Protein AF-A0A917EL60-F1 (afdb_monomer)

InterPro domains:
  IPR002477 Peptidoglycan binding-like [PF01471] (57-104)
  IPR036365 PGBD-like superfamily [SSF47090] (53-112)
  IPR036366 PGBD superfamily [G3DSA:1.10.101.10] (57-116)

Sequence (134 aa):
MPFFAALNLIRQFAPATKLALQVLLLASAFLLSPAQTVQAQDNGTAQTEQALKLDREFRAELQLRLQLLGFDPKGTDGFFGPNSRKAISAWQVSIDAEPTGYFSVGLMDKLILQSQPAFDAWSLENPEGDILKY

Structure (mmCIF, N/CA/C/O backbone):
data_AF-A0A917EL60-F1
#
_entry.id   AF-A0A917EL60-F1
#
loop_
_atom_site.group_PDB
_atom_site.id
_atom_site.type_symbol
_atom_site.label_atom_id
_atom_site.label_alt_id
_atom_site.label_comp_id
_atom_site.label_asym_id
_atom_site.label_entity_id
_atom_site.label_seq_id
_atom_site.pdbx_PDB_ins_code
_atom_site.Cartn_x
_atom_site.Cartn_y
_atom_site.Cartn_z
_atom_site.occupancy
_atom_site.B_iso_or_equiv
_atom_site.auth_seq_id
_atom_site.auth_comp_id
_atom_site.auth_asym_id
_atom_site.auth_atom_id
_atom_site.pdbx_PDB_model_num
ATOM 1 N N . MET A 1 1 ? 34.402 -21.614 79.078 1.00 31.86 1 MET A N 1
ATOM 2 C CA . MET A 1 1 ? 34.813 -20.200 78.939 1.00 31.86 1 MET A CA 1
ATOM 3 C C . MET A 1 1 ? 33.631 -19.407 78.372 1.00 31.86 1 MET A C 1
ATOM 5 O O . MET A 1 1 ? 32.912 -19.983 77.567 1.00 31.86 1 MET A O 1
ATOM 9 N N . PRO A 1 2 ? 33.370 -18.193 78.888 1.00 44.88 2 PRO A N 1
ATOM 10 C CA . PRO A 1 2 ? 32.059 -17.539 79.091 1.00 44.88 2 PRO A CA 1
ATOM 11 C C . PRO A 1 2 ? 31.630 -16.662 77.887 1.00 44.88 2 PRO A C 1
ATOM 13 O O . PRO A 1 2 ? 32.464 -16.387 77.038 1.00 44.88 2 PRO A O 1
ATOM 16 N N . PHE A 1 3 ? 30.364 -16.250 77.712 1.00 39.62 3 PHE A N 1
ATOM 17 C CA . PHE A 1 3 ? 29.843 -14.978 78.252 1.00 39.62 3 PHE A CA 1
ATOM 18 C C . PHE A 1 3 ? 28.295 -14.863 78.142 1.00 39.62 3 PHE A C 1
ATOM 20 O O . PHE A 1 3 ? 27.735 -15.005 77.061 1.00 39.62 3 PHE A O 1
ATOM 27 N N . PHE A 1 4 ? 27.649 -14.644 79.298 1.00 44.50 4 PHE A N 1
ATOM 28 C CA . PHE A 1 4 ? 26.518 -13.750 79.651 1.00 44.50 4 PHE A CA 1
ATOM 29 C C . PHE A 1 4 ? 25.611 -13.205 78.512 1.00 44.50 4 PHE A C 1
ATOM 31 O O . PHE A 1 4 ? 26.100 -12.591 77.574 1.00 44.50 4 PHE A O 1
ATOM 38 N N . ALA A 1 5 ? 24.285 -13.443 78.505 1.00 37.41 5 ALA A N 1
ATOM 39 C CA . ALA A 1 5 ? 23.243 -12.720 79.281 1.00 37.41 5 ALA A CA 1
ATOM 40 C C . ALA A 1 5 ? 23.316 -11.188 79.069 1.00 37.41 5 ALA A C 1
ATOM 42 O O . ALA A 1 5 ? 24.391 -10.623 79.171 1.00 37.41 5 ALA A O 1
ATOM 43 N N . ALA A 1 6 ? 22.279 -10.392 78.820 1.00 31.22 6 ALA A N 1
ATOM 44 C CA . ALA A 1 6 ? 20.818 -10.465 78.866 1.00 31.22 6 ALA A CA 1
ATOM 45 C C . ALA A 1 6 ? 20.312 -9.263 78.007 1.00 31.22 6 ALA A C 1
ATOM 47 O O . ALA A 1 6 ? 21.117 -8.419 77.625 1.00 31.22 6 ALA A O 1
ATOM 48 N N . LEU A 1 7 ? 19.048 -9.109 77.600 1.00 44.78 7 LEU A N 1
ATOM 49 C CA . LEU A 1 7 ? 17.944 -8.592 78.425 1.00 44.78 7 LEU A CA 1
ATOM 50 C C . LEU A 1 7 ? 16.662 -8.644 77.549 1.00 44.78 7 LEU A C 1
ATOM 52 O O . LEU A 1 7 ? 16.639 -8.069 76.467 1.00 44.78 7 LEU A O 1
ATOM 56 N N . ASN A 1 8 ? 15.710 -9.533 77.854 1.00 37.41 8 ASN A N 1
ATOM 57 C CA . ASN A 1 8 ? 14.430 -9.261 78.543 1.00 37.41 8 ASN A CA 1
ATOM 58 C C . ASN A 1 8 ? 13.412 -8.495 77.654 1.00 37.41 8 ASN A C 1
ATOM 60 O O . ASN A 1 8 ? 13.567 -7.306 77.420 1.00 37.41 8 ASN A O 1
ATOM 64 N N . LEU A 1 9 ? 12.468 -9.153 76.966 1.00 43.25 9 LEU A N 1
ATOM 65 C CA . LEU A 1 9 ? 11.215 -9.758 77.470 1.00 43.25 9 LEU A CA 1
ATOM 66 C C . LEU A 1 9 ? 10.262 -8.712 78.070 1.00 43.25 9 LEU A C 1
ATOM 68 O O . LEU A 1 9 ? 10.602 -8.122 79.084 1.00 43.25 9 LEU A O 1
ATOM 72 N N . ILE A 1 10 ? 9.094 -8.528 77.431 1.00 45.81 10 ILE A N 1
ATOM 73 C CA . ILE A 1 10 ? 7.757 -8.113 77.934 1.00 45.81 10 ILE A CA 1
ATOM 74 C C . ILE A 1 10 ? 6.901 -7.901 76.655 1.00 45.81 10 ILE A C 1
ATOM 76 O O . ILE A 1 10 ? 7.234 -7.059 75.834 1.00 45.81 10 ILE A O 1
ATOM 80 N N . ARG A 1 11 ? 5.997 -8.816 76.269 1.00 43.53 11 ARG A N 1
ATOM 81 C CA . ARG A 1 11 ? 4.638 -9.070 76.802 1.00 43.53 11 ARG A CA 1
ATOM 82 C C . ARG A 1 11 ? 3.601 -8.112 76.180 1.00 43.53 11 ARG A C 1
ATOM 84 O O . ARG A 1 11 ? 3.836 -6.916 76.134 1.00 43.53 11 ARG A O 1
ATOM 91 N N . GLN A 1 12 ? 2.444 -8.684 75.812 1.00 44.34 12 GLN A N 1
ATOM 92 C CA . GLN A 1 12 ? 1.186 -8.027 75.393 1.00 44.34 12 GLN A CA 1
ATOM 93 C C . GLN A 1 12 ? 1.210 -7.414 73.975 1.00 44.34 12 GLN A C 1
ATOM 95 O O . GLN A 1 12 ? 2.053 -6.595 73.670 1.00 44.34 12 GLN A O 1
ATOM 100 N N . PHE A 1 13 ? 0.336 -7.736 73.020 1.00 41.72 13 PHE A N 1
ATOM 101 C CA . PHE A 1 13 ? -1.076 -8.101 73.078 1.00 41.72 13 PHE A CA 1
ATOM 102 C C . PHE A 1 13 ? -1.439 -8.954 71.848 1.00 41.72 13 PHE A C 1
ATOM 104 O O . PHE A 1 13 ? -1.200 -8.540 70.719 1.00 41.72 13 PHE A O 1
ATOM 111 N N . ALA A 1 14 ? -2.110 -10.084 72.045 1.00 54.38 14 ALA A N 1
ATOM 112 C CA . ALA A 1 14 ? -3.189 -10.460 71.136 1.00 54.38 14 ALA A CA 1
ATOM 113 C C . ALA A 1 14 ? -4.472 -10.350 71.966 1.00 54.38 14 ALA A C 1
ATOM 115 O O . ALA A 1 14 ? -4.510 -10.884 73.078 1.00 54.38 14 ALA A O 1
ATOM 116 N N . PRO A 1 15 ? -5.479 -9.594 71.502 1.00 44.03 15 PRO A N 1
ATOM 117 C CA . PRO A 1 15 ? -6.643 -10.318 71.003 1.00 44.03 15 PRO A CA 1
ATOM 118 C C . PRO A 1 15 ? -7.313 -9.687 69.769 1.00 44.03 15 PRO A C 1
ATOM 120 O O . PRO A 1 15 ? -7.278 -8.484 69.528 1.00 44.03 15 PRO A O 1
ATOM 123 N N . ALA A 1 16 ? -7.941 -10.572 68.996 1.00 49.44 16 ALA A N 1
ATOM 124 C CA . ALA A 1 16 ? -8.787 -10.341 67.834 1.00 49.44 16 ALA A CA 1
ATOM 125 C C . ALA A 1 16 ? -9.767 -9.163 67.974 1.00 49.44 16 ALA A C 1
ATOM 127 O O . ALA A 1 16 ? -10.460 -9.099 68.983 1.00 49.44 16 ALA A O 1
ATOM 128 N N . THR A 1 17 ? -9.858 -8.304 66.941 1.00 52.56 17 THR A N 1
ATOM 129 C CA . THR A 1 17 ? -11.056 -7.560 66.435 1.00 52.56 17 THR A CA 1
ATOM 130 C C . THR A 1 17 ? -10.696 -6.274 65.661 1.00 52.56 17 THR A C 1
ATOM 132 O O . THR A 1 17 ? -11.203 -5.190 65.912 1.00 52.56 17 THR A O 1
ATOM 135 N N . LYS A 1 18 ? -9.858 -6.383 64.631 1.00 42.84 18 LYS A N 1
ATOM 136 C CA . LYS A 1 18 ? -10.068 -5.644 63.371 1.00 42.84 18 LYS A CA 1
ATOM 137 C C . LYS A 1 18 ? -9.861 -6.668 62.263 1.00 42.84 18 LYS A C 1
ATOM 139 O O . LYS A 1 18 ? -8.760 -6.854 61.773 1.00 42.84 18 LYS A O 1
ATOM 144 N N . LEU A 1 19 ? -10.806 -7.610 62.179 1.00 40.47 19 LEU A N 1
ATOM 145 C CA . LEU A 1 19 ? -11.728 -7.670 61.043 1.00 40.47 19 LEU A CA 1
ATOM 146 C C . LEU A 1 19 ? -10.926 -7.710 59.747 1.00 40.47 19 LEU A C 1
ATOM 148 O O . LEU A 1 19 ? -10.401 -6.677 59.353 1.00 40.47 19 LEU A O 1
ATOM 152 N N . ALA A 1 20 ? -10.776 -8.903 59.161 1.00 49.00 20 ALA A N 1
ATOM 153 C CA . ALA A 1 20 ? -11.298 -9.323 57.846 1.00 49.00 20 ALA A CA 1
ATOM 154 C C . ALA A 1 20 ? -11.509 -8.276 56.719 1.00 49.00 20 ALA A C 1
ATOM 156 O O . ALA A 1 20 ? -12.145 -8.567 55.714 1.00 49.00 20 ALA A O 1
ATOM 157 N N . LEU A 1 21 ? -10.966 -7.074 56.851 1.00 40.59 21 LEU A N 1
ATOM 158 C CA . LEU A 1 21 ? -11.187 -5.897 56.024 1.00 40.59 21 LEU A CA 1
ATOM 159 C C . LEU A 1 21 ? -9.875 -5.400 55.408 1.00 40.59 21 LEU A C 1
ATOM 161 O O . LEU A 1 21 ? -9.903 -4.554 54.526 1.00 40.59 21 LEU A O 1
ATOM 165 N N . GLN A 1 22 ? -8.723 -5.948 55.811 1.00 44.34 22 GLN A N 1
ATOM 166 C CA . GLN A 1 22 ? -7.485 -5.785 55.042 1.00 44.34 22 GLN A CA 1
ATOM 167 C C . GLN A 1 22 ? -7.399 -6.745 53.854 1.00 44.34 22 GLN A C 1
ATOM 169 O O . GLN A 1 22 ? -6.711 -6.440 52.887 1.00 44.34 22 GLN A O 1
ATOM 174 N N . VAL A 1 23 ? -8.146 -7.854 53.870 1.00 47.88 23 VAL A N 1
ATOM 175 C CA . VAL A 1 23 ? -8.226 -8.747 52.701 1.00 47.88 23 VAL A CA 1
ATOM 176 C C . VAL A 1 23 ? -9.134 -8.153 51.610 1.00 47.88 23 VAL A C 1
ATOM 178 O O . VAL A 1 23 ? -8.944 -8.453 50.438 1.00 47.88 23 VAL A O 1
ATOM 181 N N . LEU A 1 24 ? -10.053 -7.235 51.951 1.00 48.41 24 LEU A N 1
ATOM 182 C CA . LEU A 1 24 ? -10.972 -6.621 50.981 1.00 48.41 24 LEU A CA 1
ATOM 183 C C . LEU A 1 24 ? -10.491 -5.273 50.400 1.00 48.41 24 LEU A C 1
ATOM 185 O O . LEU A 1 24 ? -11.059 -4.818 49.413 1.00 48.41 24 LEU A O 1
ATOM 189 N N . LEU A 1 25 ? -9.443 -4.638 50.948 1.00 49.69 25 LEU A N 1
ATOM 190 C CA . LEU A 1 25 ? -8.954 -3.339 50.443 1.00 49.69 25 LEU A CA 1
ATOM 191 C C . LEU A 1 25 ? -7.698 -3.416 49.557 1.00 49.69 25 LEU A C 1
ATOM 193 O O . LEU A 1 25 ? -7.270 -2.396 49.026 1.00 49.69 25 LEU A O 1
ATOM 197 N N . LEU A 1 26 ? -7.107 -4.601 49.375 1.00 48.25 26 LEU A N 1
ATOM 198 C CA . LEU A 1 26 ? -5.980 -4.785 48.448 1.00 48.25 26 LEU A CA 1
ATOM 199 C C . LEU A 1 26 ? -6.424 -5.184 47.031 1.00 48.25 26 LEU A C 1
ATOM 201 O O . LEU A 1 26 ? -5.642 -5.046 46.096 1.00 48.25 26 LEU A O 1
ATOM 205 N N . ALA A 1 27 ? -7.676 -5.613 46.838 1.00 52.31 27 ALA A N 1
ATOM 206 C CA . ALA A 1 27 ? -8.192 -5.976 45.513 1.00 52.31 27 ALA A CA 1
ATOM 207 C C . ALA A 1 27 ? -8.720 -4.774 44.703 1.00 52.31 27 ALA A C 1
ATOM 209 O O . ALA A 1 27 ? -8.795 -4.839 43.480 1.00 52.31 27 ALA A O 1
ATOM 210 N N . SER A 1 28 ? -9.053 -3.655 45.349 1.00 52.47 28 SER A N 1
ATOM 211 C CA . SER A 1 28 ? -9.591 -2.461 44.677 1.00 52.47 28 SER A CA 1
ATOM 212 C C . SER A 1 28 ? -8.520 -1.480 44.188 1.00 52.47 28 SER A C 1
ATOM 214 O O . SER A 1 28 ? -8.839 -0.570 43.428 1.00 52.47 28 SER A O 1
ATOM 216 N N . ALA A 1 29 ? -7.244 -1.687 44.529 1.00 50.81 29 ALA A N 1
ATOM 217 C CA . ALA A 1 29 ? -6.137 -0.903 43.970 1.00 50.81 29 ALA A CA 1
ATOM 218 C C . ALA A 1 29 ? -5.632 -1.431 42.610 1.00 50.81 29 ALA A C 1
ATOM 220 O O . ALA A 1 29 ? -4.763 -0.812 42.003 1.00 50.81 29 ALA A O 1
ATOM 221 N N . PHE A 1 30 ? -6.190 -2.538 42.100 1.00 54.66 30 PHE A N 1
ATOM 222 C CA . PHE A 1 30 ? -5.893 -3.052 40.754 1.00 54.66 30 PHE A CA 1
ATOM 223 C C . PHE A 1 30 ? -6.894 -2.575 39.683 1.00 54.66 30 PHE A C 1
ATOM 225 O O . PHE A 1 30 ? -6.794 -2.961 38.524 1.00 54.66 30 PHE A O 1
ATOM 232 N N . LEU A 1 31 ? -7.865 -1.724 40.039 1.00 56.59 31 LEU A N 1
ATOM 233 C CA . LEU A 1 31 ? -8.944 -1.298 39.136 1.00 56.59 31 LEU A CA 1
ATOM 234 C C . LEU A 1 31 ? -8.838 0.153 38.655 1.00 56.59 31 LEU A C 1
ATOM 236 O O . LEU A 1 31 ? -9.846 0.742 38.277 1.00 56.59 31 LEU A O 1
ATOM 240 N N . LEU A 1 32 ? -7.639 0.741 38.625 1.00 54.69 32 LEU A N 1
ATOM 241 C CA . LEU A 1 32 ? -7.457 2.042 37.974 1.00 54.69 32 LEU A CA 1
ATOM 242 C C . LEU A 1 32 ? -6.090 2.192 37.297 1.00 54.69 32 LEU A C 1
ATOM 244 O O . LEU A 1 32 ? -5.361 3.154 37.508 1.00 54.69 32 LEU A O 1
ATOM 248 N N . SER A 1 33 ? -5.759 1.236 36.432 1.00 52.72 33 SER A N 1
ATOM 249 C CA . SER A 1 33 ? -4.898 1.517 35.282 1.00 52.72 33 SER A CA 1
ATOM 250 C C . SER A 1 33 ? -5.749 1.497 34.012 1.00 52.72 33 SER A C 1
ATOM 252 O O . SER A 1 33 ? -5.940 0.427 33.444 1.00 52.72 33 SER A O 1
ATOM 254 N N . PRO A 1 34 ? -6.223 2.648 33.495 1.00 55.38 34 PRO A N 1
ATOM 255 C CA . PRO A 1 34 ? -6.642 2.731 32.098 1.00 55.38 34 PRO A CA 1
ATOM 256 C C . PRO A 1 34 ? -5.444 2.717 31.126 1.00 55.38 34 PRO A C 1
ATOM 258 O O . PRO A 1 34 ? -5.633 2.853 29.926 1.00 55.38 34 PRO A O 1
ATOM 261 N N . ALA A 1 35 ? -4.209 2.517 31.604 1.00 46.84 35 ALA A N 1
ATOM 262 C CA . ALA A 1 35 ? -3.026 2.361 30.752 1.00 46.84 35 ALA A CA 1
ATOM 263 C C . ALA A 1 35 ? -2.882 0.948 30.145 1.00 46.84 35 ALA A C 1
ATOM 265 O O . ALA A 1 35 ? -1.859 0.633 29.546 1.00 46.84 35 ALA A O 1
ATOM 266 N N . GLN A 1 36 ? -3.905 0.101 30.292 1.00 47.22 36 GLN A N 1
ATOM 267 C CA . GLN A 1 36 ? -4.111 -1.091 29.470 1.00 47.22 36 GLN A CA 1
ATOM 268 C C . GLN A 1 36 ? -5.317 -0.879 28.547 1.00 47.22 36 GLN A C 1
ATOM 270 O O . GLN A 1 36 ? -6.223 -1.706 28.481 1.00 47.22 36 GLN A O 1
ATOM 275 N N . THR A 1 37 ? -5.358 0.222 27.799 1.00 43.41 37 THR A N 1
ATOM 276 C CA . THR A 1 37 ? -5.986 0.108 26.483 1.00 43.41 37 THR A CA 1
ATOM 277 C C . THR A 1 37 ? -5.059 -0.794 25.689 1.00 43.41 37 THR A C 1
ATOM 279 O O . THR A 1 37 ? -3.933 -0.395 25.402 1.00 43.41 37 THR A O 1
ATOM 282 N N . VAL A 1 38 ? -5.501 -2.042 25.516 1.00 46.59 38 VAL A N 1
ATOM 283 C CA . VAL A 1 38 ? -5.188 -3.013 24.457 1.00 46.59 38 VAL A CA 1
ATOM 284 C C . VAL A 1 38 ? -4.111 -2.501 23.508 1.00 46.59 38 VAL A C 1
ATOM 286 O O . VAL A 1 38 ? -4.284 -1.401 22.997 1.00 46.59 38 VAL A O 1
ATOM 289 N N . GLN A 1 39 ? -3.053 -3.277 23.227 1.00 43.41 39 GLN A N 1
ATOM 290 C CA . GLN A 1 39 ? -2.216 -3.025 22.049 1.00 43.41 39 GLN A CA 1
ATOM 291 C C . GLN A 1 39 ? -3.163 -2.767 20.879 1.00 43.41 39 GLN A C 1
ATOM 293 O O . GLN A 1 39 ? -3.791 -3.706 20.394 1.00 43.41 39 GLN A O 1
ATOM 298 N N . ALA A 1 40 ? -3.392 -1.494 20.550 1.00 52.12 40 ALA A N 1
ATOM 299 C CA . ALA A 1 40 ? -4.389 -1.136 19.572 1.00 52.12 40 ALA A CA 1
ATOM 300 C C . ALA A 1 40 ? -3.855 -1.785 18.316 1.00 52.12 40 ALA A C 1
ATOM 302 O O . ALA A 1 40 ? -2.721 -1.502 17.924 1.00 52.12 40 ALA A O 1
ATOM 303 N N . GLN A 1 41 ? -4.601 -2.751 17.785 1.00 58.44 41 GLN A N 1
ATOM 304 C CA . GLN A 1 41 ? -4.252 -3.329 16.508 1.00 58.44 41 GLN A CA 1
ATOM 305 C C . GLN A 1 41 ? -4.018 -2.131 15.583 1.00 58.44 41 GLN A C 1
ATOM 307 O O . GLN A 1 41 ? -4.792 -1.167 15.611 1.00 58.44 41 GLN A O 1
ATOM 312 N N . ASP A 1 42 ? -2.837 -2.081 14.973 1.00 79.12 42 ASP A N 1
ATOM 313 C CA . ASP A 1 42 ? -2.340 -0.889 14.297 1.00 79.12 42 ASP A CA 1
ATOM 314 C C . ASP A 1 42 ? -3.124 -0.708 12.993 1.00 79.12 42 ASP A C 1
ATOM 316 O O . ASP A 1 42 ? -2.690 -1.108 11.920 1.00 79.12 42 ASP A O 1
ATOM 320 N N . ASN A 1 43 ? -4.359 -0.224 13.120 1.00 81.94 43 ASN A N 1
ATOM 321 C CA . ASN A 1 43 ? -5.396 -0.410 12.109 1.00 81.94 43 ASN A CA 1
ATOM 322 C C . ASN A 1 43 ? -5.406 0.708 11.071 1.00 81.94 43 ASN A C 1
ATOM 324 O O . ASN A 1 43 ? -6.066 0.576 10.049 1.00 81.94 43 ASN A O 1
ATOM 328 N N . GLY A 1 44 ? -4.670 1.798 11.298 1.00 92.56 44 GLY A N 1
ATOM 329 C CA . GLY A 1 44 ? -4.713 2.980 10.445 1.00 92.56 44 GLY A CA 1
ATOM 330 C C . GLY A 1 44 ? -6.077 3.684 10.475 1.00 92.56 44 GLY A C 1
ATOM 331 O O . GLY A 1 44 ? -7.146 3.089 10.426 1.00 92.56 44 GLY A O 1
ATOM 332 N N . THR A 1 45 ? -6.065 5.003 10.568 1.00 96.06 45 THR A N 1
ATOM 333 C CA . THR A 1 45 ? -7.251 5.858 10.465 1.00 96.06 45 THR A CA 1
ATOM 334 C C . THR A 1 45 ? -6.882 7.127 9.707 1.00 96.06 45 THR A C 1
ATOM 336 O O . THR A 1 45 ? -5.702 7.431 9.515 1.00 96.06 45 THR A O 1
ATOM 339 N N . ALA A 1 46 ? -7.879 7.922 9.316 1.00 94.69 46 ALA A N 1
ATOM 340 C CA . ALA A 1 46 ? -7.623 9.223 8.704 1.00 94.69 46 ALA A CA 1
ATOM 341 C C . ALA A 1 46 ? -6.731 10.114 9.592 1.00 94.69 46 ALA A C 1
ATOM 343 O O . ALA A 1 46 ? -5.860 10.817 9.089 1.00 94.69 46 ALA A O 1
ATOM 344 N N . GLN A 1 47 ? -6.911 10.055 10.913 1.00 94.50 47 GLN A N 1
ATOM 345 C CA . GLN A 1 47 ? -6.147 10.832 11.883 1.00 94.50 47 GLN A CA 1
ATOM 346 C C . GLN A 1 47 ? -4.698 10.349 11.998 1.00 94.50 47 GLN A C 1
ATOM 348 O O . GLN A 1 47 ? -3.791 11.179 12.045 1.00 94.50 47 GLN A O 1
ATOM 353 N N . THR A 1 48 ? -4.459 9.031 12.025 1.00 94.19 48 THR A N 1
ATOM 354 C CA . THR A 1 48 ? -3.084 8.506 12.078 1.00 94.19 48 THR A CA 1
ATOM 355 C C . THR A 1 48 ? -2.329 8.837 10.802 1.00 94.19 48 THR A C 1
ATOM 357 O O . THR A 1 48 ? -1.182 9.255 10.885 1.00 94.19 48 THR A O 1
ATOM 360 N N . GLU A 1 49 ? -2.981 8.732 9.641 1.00 96.00 49 GLU A N 1
ATOM 361 C CA . GLU A 1 49 ? -2.370 9.053 8.351 1.00 96.00 49 GLU A CA 1
ATOM 362 C C . GLU A 1 49 ? -2.053 10.551 8.233 1.00 96.00 49 GLU A C 1
ATOM 364 O O . GLU A 1 49 ? -0.973 10.930 7.785 1.00 96.00 49 GLU A O 1
ATOM 369 N N . GLN A 1 50 ? -2.953 11.423 8.700 1.00 95.62 50 GLN A N 1
ATOM 370 C CA . GLN A 1 50 ? -2.694 12.865 8.772 1.00 95.62 50 GLN A CA 1
ATOM 371 C C . GLN A 1 50 ? -1.516 13.197 9.698 1.00 95.62 50 GLN A C 1
ATOM 373 O O . GLN A 1 50 ? -0.727 14.093 9.392 1.00 95.62 50 GLN A O 1
ATOM 378 N N . ALA A 1 51 ? -1.368 12.472 10.811 1.00 96.06 51 ALA A N 1
ATOM 379 C CA . ALA A 1 51 ? -0.267 12.666 11.750 1.00 96.06 51 ALA A CA 1
ATOM 380 C C . ALA A 1 51 ? 1.106 12.306 11.156 1.00 96.06 51 ALA A C 1
ATOM 382 O O . ALA A 1 51 ? 2.110 12.850 11.617 1.00 96.06 51 ALA A O 1
ATOM 383 N N . LEU A 1 52 ? 1.152 11.470 10.110 1.00 94.69 52 LEU A N 1
ATOM 384 C CA . LEU A 1 52 ? 2.385 11.148 9.382 1.00 94.69 52 LEU A CA 1
ATOM 385 C C . LEU A 1 52 ? 2.965 12.357 8.637 1.00 94.69 52 LEU A C 1
ATOM 387 O O . LEU A 1 52 ? 4.160 12.379 8.365 1.00 94.69 52 LEU A O 1
ATOM 391 N N . LYS A 1 53 ? 2.136 13.362 8.307 1.00 96.69 53 LYS A N 1
ATOM 392 C CA . LYS A 1 53 ? 2.543 14.575 7.572 1.00 96.69 53 LYS A CA 1
ATOM 393 C C . LYS A 1 53 ? 3.338 14.271 6.296 1.00 96.69 53 LYS A C 1
ATOM 395 O O . LYS A 1 53 ? 4.295 14.971 5.976 1.00 96.69 53 LYS A O 1
ATOM 400 N N . LEU A 1 54 ? 2.920 13.234 5.570 1.00 94.81 54 LEU A N 1
ATOM 401 C CA . LEU A 1 54 ? 3.571 12.817 4.332 1.00 94.81 54 LEU A CA 1
ATOM 402 C C . LEU A 1 54 ? 3.508 13.942 3.297 1.00 94.81 54 LEU A C 1
ATOM 404 O O . LEU A 1 54 ? 2.458 14.573 3.127 1.00 94.81 54 LEU A O 1
ATOM 408 N N . ASP A 1 55 ? 4.603 14.175 2.585 1.00 95.75 55 ASP A N 1
ATOM 409 C CA . ASP A 1 55 ? 4.594 15.040 1.411 1.00 95.75 55 ASP A CA 1
ATOM 410 C C . ASP A 1 55 ? 4.011 14.304 0.189 1.00 95.75 55 ASP A C 1
ATOM 412 O O . ASP A 1 55 ? 3.543 13.165 0.268 1.00 95.75 55 ASP A O 1
ATOM 416 N N . ARG A 1 56 ? 3.923 15.002 -0.946 1.00 94.12 56 ARG A N 1
ATOM 417 C CA . ARG A 1 56 ? 3.313 14.440 -2.156 1.00 94.12 56 ARG A CA 1
ATOM 418 C C . ARG A 1 56 ? 4.173 13.341 -2.779 1.00 94.12 56 ARG A C 1
ATOM 420 O O . ARG A 1 56 ? 3.613 12.361 -3.258 1.00 94.12 56 ARG A O 1
ATOM 427 N N . GLU A 1 57 ? 5.488 13.511 -2.768 1.00 93.56 57 GLU A N 1
ATOM 428 C CA . GLU A 1 57 ? 6.438 12.571 -3.368 1.00 93.56 57 GLU A CA 1
ATOM 429 C C . GLU A 1 57 ? 6.436 11.250 -2.605 1.00 93.56 57 GLU A C 1
ATOM 431 O O . GLU A 1 57 ? 6.285 10.187 -3.199 1.00 93.56 57 GLU A O 1
ATOM 436 N N . PHE A 1 58 ? 6.453 11.309 -1.278 1.00 95.94 58 PHE A N 1
ATOM 437 C CA . PHE A 1 58 ? 6.411 10.119 -0.450 1.00 95.94 58 PHE A CA 1
ATOM 438 C C . PHE A 1 58 ? 5.062 9.394 -0.537 1.00 95.94 58 PHE A C 1
ATOM 440 O O . PHE A 1 58 ? 5.008 8.168 -0.561 1.00 95.94 58 PHE A O 1
ATOM 447 N N . ARG A 1 59 ? 3.940 10.117 -0.670 1.00 97.19 59 ARG A N 1
ATOM 448 C CA . ARG A 1 59 ? 2.646 9.467 -0.962 1.00 97.19 59 ARG A CA 1
ATOM 449 C C . ARG A 1 59 ? 2.652 8.740 -2.307 1.00 97.19 59 ARG A C 1
ATOM 451 O O . ARG A 1 59 ? 2.078 7.655 -2.397 1.00 97.19 59 ARG A O 1
ATOM 458 N N . ALA A 1 60 ? 3.294 9.317 -3.321 1.00 96.25 60 ALA A N 1
ATOM 459 C CA . ALA A 1 60 ? 3.459 8.681 -4.623 1.00 96.25 60 ALA A CA 1
ATOM 460 C C . ALA A 1 60 ? 4.347 7.435 -4.532 1.00 96.25 60 ALA A C 1
ATOM 462 O O . ALA A 1 60 ? 4.024 6.406 -5.120 1.00 96.25 60 ALA A O 1
ATOM 463 N N . GLU A 1 61 ? 5.398 7.481 -3.713 1.00 96.38 61 GLU A N 1
ATOM 464 C CA . GLU A 1 61 ? 6.218 6.311 -3.407 1.00 96.38 61 GLU A CA 1
ATOM 465 C C . GLU A 1 61 ? 5.379 5.191 -2.776 1.00 96.38 61 GLU A C 1
ATOM 467 O O . GLU A 1 61 ? 5.445 4.049 -3.224 1.00 96.38 61 GLU A O 1
ATOM 472 N N . LEU A 1 62 ? 4.526 5.495 -1.791 1.00 97.69 62 LEU A N 1
ATOM 473 C CA . LEU A 1 62 ? 3.643 4.489 -1.186 1.00 97.69 62 LEU A CA 1
ATOM 474 C C . LEU A 1 62 ? 2.645 3.902 -2.203 1.00 97.69 62 LEU A C 1
ATOM 476 O O . LEU A 1 62 ? 2.388 2.699 -2.174 1.00 97.69 62 LEU A O 1
ATOM 480 N N . GLN A 1 63 ? 2.116 4.709 -3.130 1.00 97.88 63 GLN A N 1
ATOM 481 C CA . GLN A 1 63 ? 1.290 4.214 -4.242 1.00 97.88 63 GLN A CA 1
ATOM 482 C C . GLN A 1 63 ? 2.080 3.275 -5.165 1.00 97.88 63 GLN A C 1
ATOM 484 O O . GLN A 1 63 ? 1.593 2.193 -5.495 1.00 97.88 63 GLN A O 1
ATOM 489 N N . LEU A 1 64 ? 3.311 3.639 -5.532 1.00 96.94 64 LEU A N 1
ATOM 490 C CA . LEU A 1 64 ? 4.182 2.796 -6.350 1.00 96.94 64 LEU A CA 1
ATOM 491 C C . LEU A 1 64 ? 4.497 1.476 -5.640 1.00 96.94 64 LEU A C 1
ATOM 493 O O . LEU A 1 64 ? 4.402 0.408 -6.235 1.00 96.94 64 LEU A O 1
ATOM 497 N N . ARG A 1 65 ? 4.816 1.524 -4.345 1.00 98.00 65 ARG A N 1
ATOM 498 C CA . ARG A 1 65 ? 5.077 0.333 -3.527 1.00 98.00 65 ARG A CA 1
ATOM 499 C C . ARG A 1 65 ? 3.866 -0.597 -3.467 1.00 98.00 65 ARG A C 1
ATOM 501 O O . ARG A 1 65 ? 4.035 -1.805 -3.611 1.00 98.00 65 ARG A O 1
ATOM 508 N N . LEU A 1 66 ? 2.654 -0.056 -3.322 1.00 98.31 66 LEU A N 1
ATOM 509 C CA . LEU A 1 66 ? 1.417 -0.840 -3.419 1.00 98.31 66 LEU A CA 1
ATOM 510 C C . LEU A 1 66 ? 1.293 -1.514 -4.793 1.00 98.31 66 LEU A C 1
ATOM 512 O O . LEU A 1 66 ? 1.058 -2.721 -4.856 1.00 98.31 66 LEU A O 1
ATOM 516 N N . GLN A 1 67 ? 1.525 -0.773 -5.880 1.00 96.56 67 GLN A N 1
ATOM 517 C CA . GLN A 1 67 ? 1.483 -1.305 -7.244 1.00 96.56 67 GLN A CA 1
ATOM 518 C C . GLN A 1 67 ? 2.512 -2.423 -7.467 1.00 96.56 67 GLN A C 1
ATOM 520 O O . GLN A 1 67 ? 2.170 -3.457 -8.038 1.00 96.56 67 GLN A O 1
ATOM 525 N N . LEU A 1 68 ? 3.744 -2.253 -6.979 1.00 95.88 68 LEU A N 1
ATOM 526 C CA . LEU A 1 68 ? 4.814 -3.254 -7.064 1.00 95.88 68 LEU A CA 1
ATOM 527 C C . LEU A 1 68 ? 4.485 -4.538 -6.288 1.00 95.88 68 LEU A C 1
ATOM 529 O O . LEU A 1 68 ? 4.910 -5.621 -6.682 1.00 95.88 68 LEU A O 1
ATOM 533 N N . LEU A 1 69 ? 3.696 -4.435 -5.216 1.00 97.06 69 LEU A N 1
ATOM 534 C CA . LEU A 1 69 ? 3.160 -5.584 -4.481 1.00 97.06 69 LEU A CA 1
ATOM 535 C C . LEU A 1 69 ? 1.885 -6.178 -5.110 1.00 97.06 69 LEU A C 1
ATOM 537 O O . LEU A 1 69 ? 1.363 -7.169 -4.603 1.00 97.06 69 LEU A O 1
ATOM 541 N N . GLY A 1 70 ? 1.385 -5.603 -6.208 1.00 96.81 70 GLY A N 1
ATOM 542 C CA . GLY A 1 70 ? 0.193 -6.068 -6.925 1.00 96.81 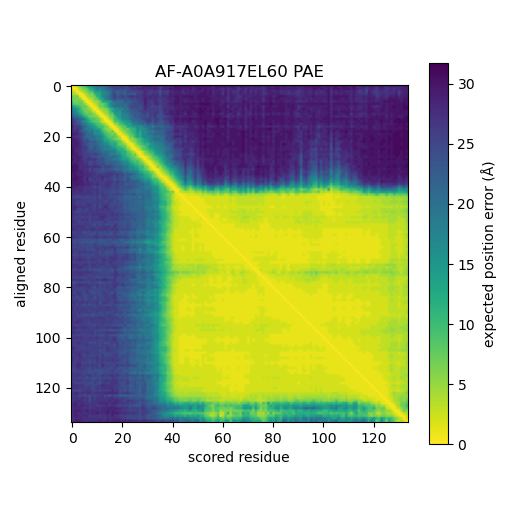70 GLY A CA 1
ATOM 543 C C . GLY A 1 70 ? -1.126 -5.423 -6.484 1.00 96.81 70 GLY A C 1
ATOM 544 O O . GLY A 1 70 ? -2.188 -5.819 -6.965 1.00 96.81 70 GLY A O 1
ATOM 545 N N . PHE A 1 71 ? -1.088 -4.416 -5.609 1.00 97.81 71 PHE A N 1
ATOM 546 C CA . PHE A 1 71 ? -2.256 -3.657 -5.157 1.00 97.81 71 PHE A CA 1
ATOM 547 C C . PHE A 1 71 ? -2.343 -2.333 -5.920 1.00 97.81 71 PHE A C 1
ATOM 549 O O . PHE A 1 71 ? -1.802 -1.322 -5.496 1.00 97.81 71 PHE A O 1
ATOM 556 N N . ASP A 1 72 ? -3.010 -2.339 -7.070 1.00 94.62 72 ASP A N 1
ATOM 557 C CA . ASP A 1 72 ? -3.005 -1.214 -8.013 1.00 94.62 72 ASP A CA 1
ATOM 558 C C . ASP A 1 72 ? -3.857 -0.004 -7.538 1.00 94.62 72 ASP A C 1
ATOM 560 O O . ASP A 1 72 ? -5.093 -0.103 -7.504 1.00 94.62 72 ASP A O 1
ATOM 564 N N . PRO A 1 73 ? -3.242 1.159 -7.220 1.00 93.12 73 PRO A N 1
ATOM 565 C CA . PRO A 1 73 ? -3.949 2.388 -6.852 1.00 93.12 73 PRO A CA 1
ATOM 566 C C . PRO A 1 73 ? -4.472 3.187 -8.060 1.00 93.12 73 PRO A C 1
ATOM 568 O O . PRO A 1 73 ? -5.111 4.221 -7.861 1.00 93.12 73 PRO A O 1
ATOM 571 N N . LYS A 1 74 ? -4.254 2.716 -9.298 1.00 92.31 74 LYS A N 1
ATOM 572 C CA . LYS A 1 74 ? -4.587 3.386 -10.569 1.00 92.31 74 LYS A CA 1
ATOM 573 C C . LYS A 1 74 ? -3.840 4.709 -10.800 1.00 92.31 74 LYS A C 1
ATOM 575 O O . LYS A 1 74 ? -4.399 5.609 -11.425 1.00 92.31 74 LYS A O 1
ATOM 580 N N . GLY A 1 75 ? -2.605 4.798 -10.301 1.00 89.75 75 GLY A N 1
ATOM 581 C CA . GLY A 1 75 ? -1.679 5.923 -10.486 1.00 89.75 75 GLY A CA 1
ATOM 582 C C . GLY A 1 75 ? -0.864 6.254 -9.229 1.00 89.75 75 GLY A C 1
ATOM 583 O O . GLY A 1 75 ? -1.268 5.925 -8.108 1.00 89.75 75 GLY A O 1
ATOM 584 N N . THR A 1 76 ? 0.266 6.936 -9.411 1.00 90.38 76 THR A N 1
ATOM 585 C CA . THR A 1 76 ? 1.215 7.366 -8.369 1.00 90.38 76 THR A CA 1
ATOM 586 C C . THR A 1 76 ? 1.316 8.893 -8.325 1.00 90.38 76 THR A C 1
ATOM 588 O O . THR A 1 76 ? 2.380 9.506 -8.312 1.00 90.38 76 THR A O 1
ATOM 591 N N . ASP A 1 77 ? 0.159 9.546 -8.287 1.00 92.75 77 ASP A N 1
ATOM 592 C CA . ASP A 1 77 ? 0.012 11.002 -8.314 1.00 92.75 77 ASP A CA 1
ATOM 593 C C . ASP A 1 77 ? 0.211 11.686 -6.947 1.00 92.75 77 ASP A C 1
ATOM 595 O O . ASP A 1 77 ? 0.059 12.907 -6.822 1.00 92.75 77 ASP A O 1
ATOM 599 N N . GLY A 1 78 ? 0.508 10.923 -5.899 1.00 94.50 78 GLY A N 1
ATOM 600 C CA . GLY A 1 78 ? 0.643 11.400 -4.530 1.00 94.50 78 GLY A CA 1
ATOM 601 C C . GLY A 1 78 ? -0.677 11.828 -3.886 1.00 94.50 78 GLY A C 1
ATOM 602 O O . GLY A 1 78 ? -0.648 12.522 -2.864 1.00 94.50 78 GLY A O 1
ATOM 603 N N . PHE A 1 79 ? -1.832 11.451 -4.446 1.00 95.69 79 PHE A N 1
ATOM 604 C CA . PHE A 1 79 ? -3.153 11.699 -3.871 1.00 95.69 79 PHE A CA 1
ATOM 605 C C . PHE A 1 79 ? -3.814 10.393 -3.417 1.00 95.69 79 PHE A C 1
ATOM 607 O O . PHE A 1 79 ? -4.136 9.498 -4.195 1.00 95.69 79 PHE A O 1
ATOM 614 N N . PHE A 1 80 ? -4.123 10.294 -2.124 1.00 96.69 80 PHE A N 1
ATOM 615 C CA . PHE A 1 80 ? -4.860 9.147 -1.591 1.00 96.69 80 PHE A CA 1
ATOM 616 C C . PHE A 1 80 ? -6.376 9.266 -1.815 1.00 96.69 80 PHE A C 1
ATOM 618 O O . PHE A 1 80 ? -7.158 9.472 -0.881 1.00 96.69 80 PHE A O 1
ATOM 625 N N . GLY A 1 81 ? -6.778 9.143 -3.082 1.00 96.75 81 GLY A N 1
ATOM 626 C CA . GLY A 1 81 ? -8.170 9.088 -3.525 1.00 96.75 81 GLY A CA 1
ATOM 627 C C . GLY A 1 81 ? -8.811 7.696 -3.387 1.00 96.75 81 GLY A C 1
ATOM 628 O O . GLY A 1 81 ? -8.201 6.774 -2.842 1.00 96.75 81 GLY A O 1
ATOM 629 N N . PRO A 1 82 ? -10.042 7.504 -3.901 1.00 97.88 82 PRO A N 1
ATOM 630 C CA . PRO A 1 82 ? -1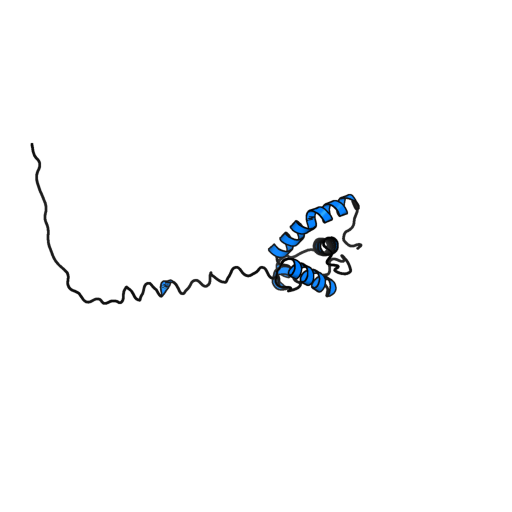0.802 6.262 -3.726 1.00 97.88 82 PRO A CA 1
ATOM 631 C C . PRO A 1 82 ? 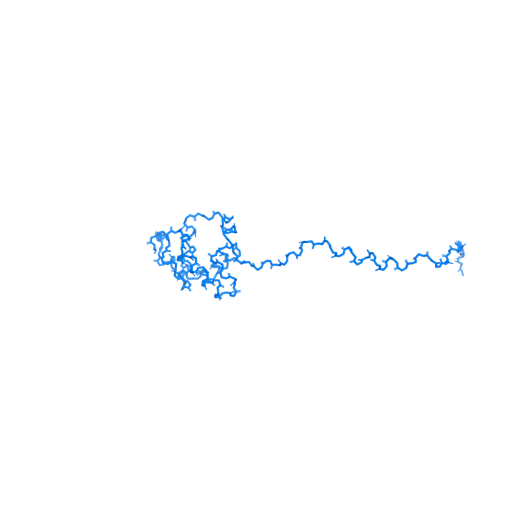-10.088 4.989 -4.202 1.00 97.88 82 PRO A C 1
ATOM 633 O O . PRO A 1 82 ? -10.262 3.936 -3.592 1.00 97.88 82 PRO A O 1
ATOM 636 N N . ASN A 1 83 ? -9.284 5.066 -5.267 1.00 97.62 83 ASN A N 1
ATOM 637 C CA . ASN A 1 83 ? -8.532 3.912 -5.766 1.00 97.62 83 ASN A CA 1
ATOM 638 C C . ASN A 1 83 ? -7.359 3.560 -4.842 1.00 97.62 83 ASN A C 1
ATOM 640 O O . ASN A 1 83 ? -7.221 2.398 -4.472 1.00 97.62 83 ASN A O 1
ATOM 644 N N . SER A 1 84 ? -6.610 4.555 -4.357 1.00 98.00 84 SER A N 1
ATOM 645 C CA . SER A 1 84 ? -5.578 4.357 -3.332 1.00 98.00 84 SER A CA 1
ATOM 646 C C . SER A 1 84 ? -6.167 3.740 -2.060 1.00 98.00 84 SER A C 1
ATOM 648 O O . SER A 1 84 ? -5.608 2.785 -1.538 1.00 98.00 84 SER A O 1
ATOM 650 N N . ARG A 1 85 ? -7.347 4.190 -1.599 1.00 98.31 85 ARG A N 1
ATOM 651 C CA . ARG A 1 85 ? -8.030 3.582 -0.435 1.00 98.31 85 ARG A CA 1
ATOM 652 C C . ARG A 1 85 ? -8.353 2.107 -0.649 1.00 98.31 85 ARG A C 1
ATOM 654 O O . ARG A 1 85 ? -8.143 1.304 0.256 1.00 98.31 85 ARG A O 1
ATOM 661 N N . LYS A 1 86 ? -8.825 1.741 -1.844 1.00 98.56 86 LYS A N 1
ATOM 662 C CA . LYS A 1 86 ? -9.081 0.338 -2.204 1.00 98.56 86 LYS A CA 1
ATOM 663 C C . LYS A 1 86 ? -7.794 -0.485 -2.226 1.00 98.56 86 LYS A C 1
ATOM 665 O O . LYS A 1 86 ? -7.798 -1.590 -1.697 1.00 98.56 86 LYS A O 1
ATOM 670 N N . ALA A 1 87 ? -6.712 0.050 -2.790 1.00 98.44 87 ALA A N 1
ATOM 671 C CA . ALA A 1 87 ? -5.414 -0.620 -2.824 1.00 98.44 87 ALA A CA 1
ATOM 672 C C . ALA A 1 87 ? -4.840 -0.832 -1.413 1.00 98.44 87 ALA A C 1
ATOM 674 O O . ALA A 1 87 ? -4.440 -1.944 -1.081 1.00 98.44 87 ALA A O 1
ATOM 675 N N . ILE A 1 88 ? -4.883 0.195 -0.556 1.00 98.56 88 ILE A N 1
ATOM 676 C CA . ILE A 1 88 ? -4.439 0.111 0.845 1.00 98.56 88 ILE A CA 1
ATOM 677 C C . ILE A 1 88 ? -5.270 -0.924 1.606 1.00 98.56 88 ILE A C 1
ATOM 679 O O . ILE A 1 88 ? -4.710 -1.781 2.278 1.00 98.56 88 ILE A O 1
ATOM 683 N N . SER A 1 89 ? -6.596 -0.878 1.465 1.00 98.31 89 SER A N 1
ATOM 684 C CA . SER A 1 89 ? -7.515 -1.827 2.100 1.00 98.31 89 SER A CA 1
ATOM 685 C C . SER A 1 89 ? -7.235 -3.268 1.655 1.00 98.31 89 SER A C 1
ATOM 687 O O . SER A 1 89 ? -7.129 -4.162 2.489 1.00 98.31 89 SER A O 1
ATOM 689 N N . ALA A 1 90 ? -7.015 -3.498 0.357 1.00 98.50 90 ALA A N 1
ATOM 690 C CA . ALA A 1 90 ? -6.653 -4.814 -0.167 1.00 98.50 90 ALA A CA 1
ATOM 691 C C . ALA A 1 90 ? -5.296 -5.308 0.367 1.00 98.50 90 ALA A C 1
ATOM 693 O O . ALA A 1 90 ? -5.171 -6.474 0.742 1.00 98.50 90 ALA A O 1
ATOM 694 N N . TRP A 1 91 ? -4.299 -4.424 0.451 1.00 98.44 91 TRP A N 1
ATOM 695 C CA . TRP A 1 91 ? -3.007 -4.748 1.054 1.00 98.44 91 TRP A CA 1
ATOM 696 C C . TRP A 1 91 ? -3.141 -5.070 2.550 1.00 98.44 91 TRP A C 1
ATOM 698 O O . TRP A 1 91 ? -2.588 -6.070 3.001 1.00 98.44 91 TRP A O 1
ATOM 708 N N . GLN A 1 92 ? -3.936 -4.310 3.308 1.00 98.19 92 GLN A N 1
ATOM 709 C CA . GLN A 1 92 ? -4.216 -4.582 4.724 1.00 98.19 92 GLN A CA 1
ATOM 710 C C . GLN A 1 92 ? -4.848 -5.964 4.930 1.00 98.19 92 GLN A C 1
ATOM 712 O O . GLN A 1 92 ? -4.402 -6.705 5.802 1.00 98.19 92 GLN A O 1
ATOM 717 N N . VAL A 1 93 ? -5.816 -6.354 4.088 1.00 97.38 93 VAL A N 1
ATOM 718 C CA . VAL A 1 93 ? -6.378 -7.718 4.115 1.00 97.38 93 VAL A CA 1
ATOM 719 C C . VAL A 1 93 ? -5.281 -8.766 3.918 1.00 97.38 93 VAL A C 1
ATOM 721 O O . VAL A 1 93 ? -5.285 -9.784 4.600 1.00 97.38 93 VAL A O 1
ATOM 724 N N . SER A 1 94 ? -4.320 -8.525 3.020 1.00 97.00 94 SER A N 1
ATOM 725 C CA . SER A 1 94 ? -3.252 -9.492 2.720 1.00 97.00 94 SER A CA 1
ATOM 726 C C . SER A 1 94 ? -2.273 -9.744 3.874 1.00 97.00 94 SER A C 1
ATOM 728 O O . SER A 1 94 ? -1.558 -10.744 3.852 1.00 97.00 94 SER A O 1
ATOM 730 N N . ILE A 1 95 ? -2.237 -8.852 4.867 1.00 95.06 95 ILE A N 1
ATOM 731 C CA . ILE A 1 95 ? -1.373 -8.944 6.052 1.00 95.06 95 ILE A CA 1
ATOM 732 C C . ILE A 1 95 ? -2.173 -9.194 7.342 1.00 95.06 95 ILE A C 1
ATOM 734 O O . ILE A 1 95 ? -1.651 -8.948 8.430 1.00 95.06 95 ILE A O 1
ATOM 738 N N . ASP A 1 96 ? -3.435 -9.624 7.220 1.00 94.06 96 ASP A N 1
ATOM 739 C CA . ASP A 1 96 ? -4.374 -9.847 8.329 1.00 94.06 96 ASP A CA 1
ATOM 740 C C . ASP A 1 96 ? -4.603 -8.605 9.223 1.00 94.06 96 ASP A C 1
ATOM 742 O O . ASP A 1 96 ? -4.896 -8.714 10.416 1.00 94.06 96 ASP A O 1
ATOM 746 N N . ALA A 1 97 ? -4.482 -7.402 8.649 1.00 93.19 97 ALA A N 1
ATOM 747 C CA . ALA A 1 97 ? -4.798 -6.138 9.312 1.00 93.19 97 ALA A CA 1
ATOM 748 C C . ALA A 1 97 ? -6.253 -5.709 9.055 1.00 93.19 97 ALA A C 1
ATOM 750 O O . ALA A 1 97 ? -6.912 -6.174 8.122 1.00 93.19 97 ALA A O 1
ATOM 751 N N . GLU A 1 98 ? -6.768 -4.784 9.872 1.00 94.25 98 GLU A N 1
ATOM 752 C CA . GLU A 1 98 ? -8.094 -4.211 9.627 1.00 94.25 98 GLU A CA 1
ATOM 753 C C . GLU A 1 98 ? -8.084 -3.392 8.315 1.00 94.25 98 GLU A C 1
ATOM 755 O O . GLU A 1 98 ? -7.212 -2.537 8.139 1.00 94.25 98 GLU A O 1
ATOM 760 N N . PRO A 1 99 ? -9.033 -3.615 7.385 1.00 96.31 99 PRO A N 1
ATOM 761 C CA . PRO A 1 99 ? -8.989 -3.060 6.031 1.00 96.31 99 PRO A CA 1
ATOM 762 C C . PRO A 1 99 ? -9.517 -1.617 5.945 1.00 96.31 99 PRO A C 1
ATOM 764 O O . PRO A 1 99 ? -10.399 -1.310 5.139 1.00 96.31 99 PRO A O 1
ATOM 767 N N . THR A 1 100 ? -8.989 -0.722 6.778 1.00 97.62 100 THR A N 1
ATOM 768 C CA . THR A 1 100 ? -9.438 0.673 6.930 1.00 97.62 100 THR A CA 1
ATOM 769 C C . THR A 1 100 ? -9.178 1.556 5.707 1.00 97.62 100 THR A C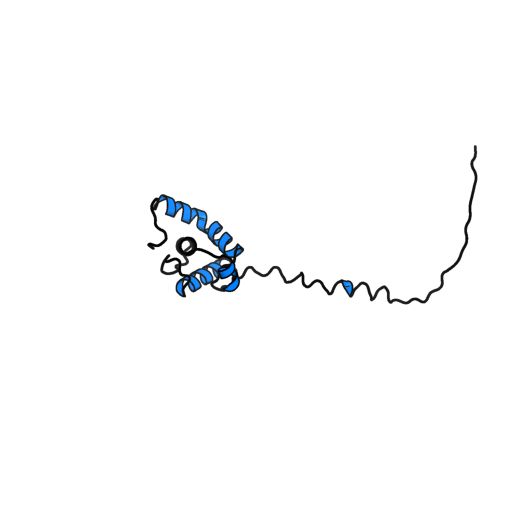 1
ATOM 771 O O . THR A 1 100 ? -9.857 2.566 5.524 1.00 97.62 100 THR A O 1
ATOM 774 N N . GLY A 1 101 ? -8.205 1.203 4.864 1.00 97.81 101 GLY A N 1
ATOM 775 C CA . GLY A 1 101 ? -7.762 2.007 3.723 1.00 97.81 101 GLY A CA 1
ATOM 776 C C . GLY A 1 101 ? -6.872 3.202 4.093 1.00 97.81 101 GLY A C 1
ATOM 777 O O . GLY A 1 101 ? -6.634 4.064 3.241 1.00 97.81 101 GLY A O 1
ATOM 778 N N . TYR A 1 102 ? -6.389 3.275 5.335 1.00 98.38 102 TYR A N 1
ATOM 779 C CA . TYR A 1 102 ? -5.526 4.350 5.834 1.00 98.38 102 TYR A CA 1
ATOM 780 C C . TYR A 1 102 ? -4.233 3.808 6.432 1.00 98.38 102 TYR A C 1
ATOM 782 O O . TYR A 1 102 ? -4.215 2.728 7.017 1.00 98.38 102 TYR A O 1
ATOM 790 N N . PHE A 1 103 ? -3.162 4.593 6.353 1.00 97.62 103 PHE A N 1
ATOM 791 C CA . PHE A 1 103 ? -1.905 4.245 7.009 1.00 97.62 103 PHE A CA 1
ATOM 792 C C . PHE A 1 103 ? -1.830 4.723 8.464 1.00 97.62 103 PHE A C 1
ATOM 794 O O . PHE A 1 103 ? -2.324 5.779 8.865 1.00 97.62 103 PHE A O 1
ATOM 801 N N . SER A 1 104 ? -1.129 3.934 9.259 1.00 96.38 104 SER A N 1
ATOM 802 C CA . SER A 1 104 ? -0.445 4.348 10.478 1.00 96.38 104 SER A CA 1
ATOM 803 C C . SER A 1 104 ? 1.068 4.252 10.251 1.00 96.38 104 SER A C 1
ATOM 805 O O . SER A 1 104 ? 1.509 3.821 9.184 1.00 96.38 104 SER A O 1
ATOM 807 N N . VAL A 1 105 ? 1.871 4.621 11.253 1.00 95.94 105 VAL A N 1
ATOM 808 C CA . VAL A 1 105 ? 3.336 4.491 11.167 1.00 95.94 105 VAL A CA 1
ATOM 809 C C . VAL A 1 105 ? 3.737 3.029 10.954 1.00 95.94 105 VAL A C 1
ATOM 811 O O . VAL A 1 105 ? 4.473 2.733 10.021 1.00 95.94 105 VAL A O 1
ATOM 814 N N . GLY A 1 106 ? 3.210 2.098 11.756 1.00 95.62 106 GLY A N 1
ATOM 815 C CA . GLY A 1 106 ? 3.613 0.694 11.665 1.00 95.62 106 GLY A CA 1
ATOM 816 C C . GLY A 1 106 ? 3.124 0.009 10.387 1.00 95.62 106 GLY A C 1
ATOM 817 O O . GLY A 1 106 ? 3.849 -0.813 9.823 1.00 95.62 106 GLY A O 1
ATOM 818 N N . LEU A 1 107 ? 1.946 0.376 9.871 1.00 96.88 107 LEU A N 1
ATOM 819 C CA . LEU A 1 107 ? 1.493 -0.083 8.555 1.00 96.88 107 LEU A CA 1
ATOM 820 C C . LEU A 1 107 ? 2.373 0.466 7.423 1.00 96.88 107 LEU A C 1
ATOM 822 O O . LEU A 1 107 ? 2.753 -0.283 6.526 1.00 96.88 107 LEU A O 1
ATOM 826 N N . MET A 1 108 ? 2.737 1.747 7.467 1.00 97.75 108 MET A N 1
ATOM 827 C CA . MET A 1 108 ? 3.635 2.354 6.483 1.00 97.75 108 MET A CA 1
ATOM 828 C C . MET A 1 108 ? 5.008 1.665 6.476 1.00 97.75 108 MET A C 1
ATOM 830 O O . MET A 1 108 ? 5.472 1.241 5.418 1.00 97.75 108 MET A O 1
ATOM 834 N N . ASP A 1 109 ? 5.614 1.471 7.649 1.00 97.56 109 ASP A N 1
ATOM 835 C CA . ASP A 1 109 ? 6.904 0.785 7.791 1.00 97.56 109 ASP A CA 1
ATOM 836 C C . ASP A 1 109 ? 6.839 -0.652 7.265 1.00 97.56 109 ASP A C 1
ATOM 838 O O . ASP A 1 109 ? 7.754 -1.131 6.592 1.00 97.56 109 ASP A O 1
ATOM 842 N N . LYS A 1 110 ? 5.728 -1.347 7.529 1.00 97.31 110 LYS A N 1
ATOM 843 C CA . LYS A 1 110 ? 5.502 -2.707 7.036 1.00 97.31 110 LYS A CA 1
ATOM 844 C C . LYS A 1 110 ? 5.387 -2.753 5.514 1.00 97.31 110 LYS A C 1
ATOM 846 O O . LYS A 1 110 ? 5.974 -3.650 4.911 1.00 97.31 110 LYS A O 1
ATOM 851 N N . LEU A 1 111 ? 4.672 -1.807 4.898 1.00 98.19 111 LEU A N 1
ATOM 852 C CA . LEU A 1 111 ? 4.587 -1.706 3.439 1.00 98.19 111 LEU A CA 1
ATOM 853 C C . LEU A 1 111 ? 5.980 -1.499 2.834 1.00 98.19 111 LEU A C 1
ATOM 855 O O . LEU A 1 111 ? 6.358 -2.225 1.917 1.00 98.19 111 LEU A O 1
ATOM 859 N N . ILE A 1 112 ? 6.745 -0.547 3.377 1.00 98.00 112 ILE A N 1
ATOM 860 C CA . ILE A 1 112 ? 8.107 -0.233 2.924 1.00 98.00 112 ILE A CA 1
ATOM 861 C C . ILE A 1 112 ? 8.996 -1.472 3.019 1.00 98.00 112 ILE A C 1
ATOM 863 O O . IL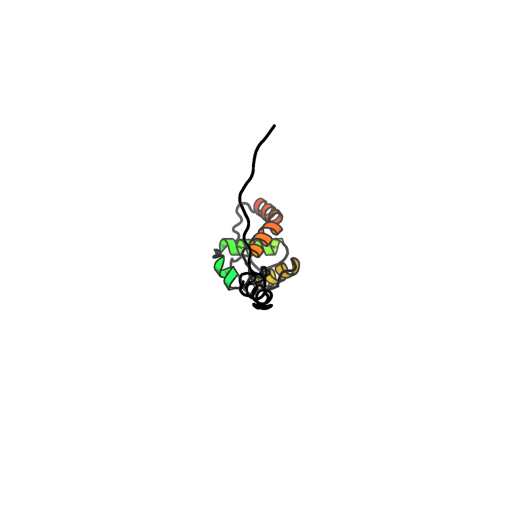E A 1 112 ? 9.642 -1.836 2.038 1.00 98.00 112 ILE A O 1
ATOM 867 N N . LEU A 1 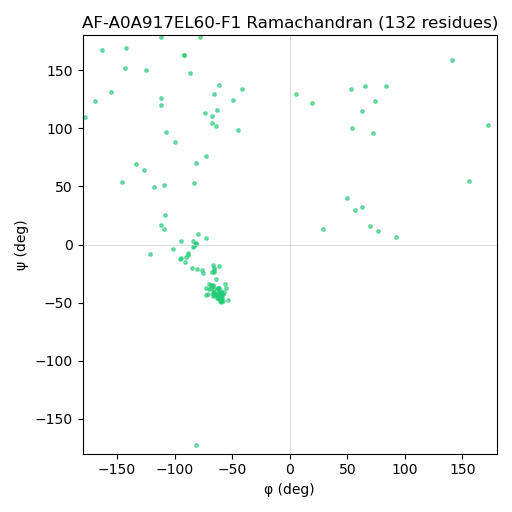113 ? 8.978 -2.156 4.166 1.00 97.44 113 LEU A N 1
ATOM 868 C CA . LEU A 1 113 ? 9.761 -3.366 4.393 1.00 97.44 113 LEU A CA 1
ATOM 869 C C . LEU A 1 113 ? 9.397 -4.487 3.408 1.00 97.44 113 LEU A C 1
ATOM 871 O O . LEU A 1 113 ? 10.288 -5.130 2.857 1.00 97.44 113 LEU A O 1
ATOM 875 N N . GLN A 1 114 ? 8.104 -4.724 3.175 1.00 97.75 114 GLN A N 1
ATOM 876 C CA . GLN A 1 114 ? 7.632 -5.779 2.275 1.00 97.75 114 GLN A CA 1
ATOM 877 C C . GLN A 1 114 ? 7.974 -5.482 0.809 1.00 97.75 114 GLN A C 1
ATOM 879 O O . GLN A 1 114 ? 8.305 -6.398 0.057 1.00 97.75 114 GLN A O 1
ATOM 884 N N . SER A 1 115 ? 7.894 -4.215 0.396 1.00 98.12 115 SER A N 1
ATOM 885 C CA . SER A 1 115 ? 8.093 -3.811 -0.996 1.00 98.12 115 SER A CA 1
ATOM 886 C C . SER A 1 115 ? 9.55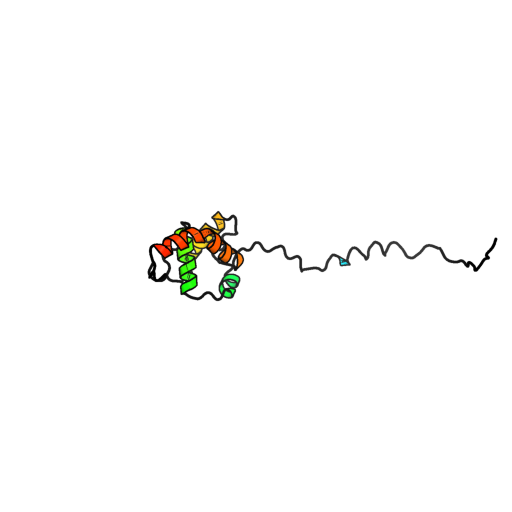0 -3.516 -1.354 1.00 98.12 115 SER A C 1
A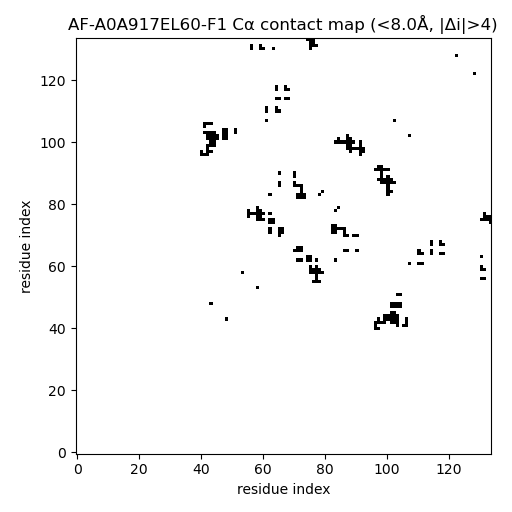TOM 888 O O . SER A 1 115 ? 9.830 -3.298 -2.531 1.00 98.12 115 SER A O 1
ATOM 890 N N . GLN A 1 116 ? 10.467 -3.461 -0.380 1.00 97.50 116 GLN A N 1
ATOM 891 C CA . GLN A 1 116 ? 11.821 -2.943 -0.594 1.00 97.50 116 GLN A CA 1
ATOM 892 C C . GLN A 1 116 ? 12.569 -3.620 -1.754 1.00 97.50 116 GLN A C 1
ATOM 894 O O . GLN A 1 116 ? 13.047 -2.892 -2.619 1.00 97.50 116 GLN A O 1
ATOM 899 N N . PRO A 1 117 ? 12.603 -4.965 -1.881 1.00 96.94 117 PRO A N 1
ATOM 900 C CA . PRO A 1 117 ? 13.317 -5.602 -2.988 1.00 96.94 117 PRO A CA 1
ATOM 901 C C . PRO A 1 117 ? 12.754 -5.233 -4.368 1.00 96.94 117 PRO A C 1
ATOM 903 O O . PRO A 1 117 ? 13.509 -5.060 -5.322 1.00 96.94 117 PRO A O 1
ATOM 906 N N . ALA A 1 118 ? 11.429 -5.099 -4.481 1.00 94.62 118 ALA A N 1
ATOM 907 C CA . ALA A 1 118 ? 10.775 -4.712 -5.729 1.00 94.62 118 ALA A CA 1
ATOM 908 C C . ALA A 1 118 ? 11.005 -3.229 -6.050 1.00 94.62 118 ALA A C 1
ATOM 910 O O . ALA A 1 118 ? 11.199 -2.869 -7.207 1.00 94.62 118 ALA A O 1
ATOM 911 N N . PHE A 1 119 ? 11.013 -2.379 -5.022 1.00 93.88 119 PHE A N 1
ATOM 912 C CA . PHE A 1 119 ? 11.308 -0.959 -5.161 1.00 93.88 119 PHE A CA 1
ATOM 913 C C . PHE A 1 119 ? 12.763 -0.718 -5.587 1.00 93.88 119 PHE A C 1
ATOM 915 O O . PHE A 1 119 ? 13.004 0.071 -6.496 1.00 93.88 119 PHE A O 1
ATOM 922 N N . ASP A 1 120 ? 13.719 -1.448 -5.005 1.00 94.50 120 ASP A N 1
ATOM 923 C CA . ASP A 1 120 ? 15.133 -1.386 -5.390 1.00 94.50 120 ASP A CA 1
ATOM 924 C C . ASP A 1 120 ? 15.332 -1.828 -6.845 1.00 94.50 120 ASP A C 1
ATOM 926 O O . ASP A 1 120 ? 16.001 -1.142 -7.618 1.00 94.50 120 ASP A O 1
ATOM 930 N N . ALA A 1 121 ? 14.708 -2.942 -7.247 1.00 93.69 121 ALA A N 1
ATOM 931 C CA . ALA A 1 121 ? 14.748 -3.416 -8.630 1.00 93.69 121 ALA A CA 1
ATOM 932 C C . ALA A 1 121 ? 14.168 -2.376 -9.604 1.00 93.69 121 ALA A C 1
ATOM 934 O O . ALA A 1 121 ? 14.809 -2.037 -10.597 1.00 93.69 121 ALA A O 1
ATOM 935 N N . TRP A 1 122 ? 13.005 -1.804 -9.277 1.00 92.50 122 TRP A N 1
ATOM 936 C CA . TRP A 1 122 ? 12.395 -0.738 -10.069 1.00 92.50 122 TRP A CA 1
ATOM 937 C C . TRP A 1 122 ? 13.296 0.503 -10.163 1.00 92.50 122 TRP A C 1
ATOM 939 O O . TRP A 1 122 ? 13.430 1.081 -11.241 1.00 92.50 122 TRP A O 1
ATOM 949 N N . SER A 1 123 ? 13.952 0.899 -9.068 1.00 90.00 123 SER A N 1
ATOM 950 C CA . SER A 1 123 ? 14.832 2.073 -9.031 1.00 90.00 123 SER A CA 1
ATOM 951 C C . SER A 1 123 ? 16.089 1.893 -9.887 1.00 90.00 123 SER A C 1
ATOM 953 O O . SER A 1 123 ? 16.518 2.841 -10.543 1.00 90.00 123 SER A O 1
ATOM 955 N N . LEU A 1 124 ? 16.650 0.681 -9.946 1.00 91.69 124 LEU A N 1
ATOM 956 C CA . LEU A 1 124 ? 17.783 0.369 -10.824 1.00 91.69 124 LEU A CA 1
ATOM 957 C C . LEU A 1 124 ? 17.407 0.435 -12.309 1.00 91.69 124 LEU A C 1
ATOM 959 O O . LEU A 1 124 ? 18.222 0.849 -13.133 1.00 91.69 124 LEU A O 1
ATOM 963 N N . GLU A 1 125 ? 16.180 0.044 -12.648 1.00 88.81 125 GLU A N 1
ATOM 964 C CA . GLU A 1 125 ? 15.645 0.135 -14.011 1.00 88.81 125 GLU A CA 1
ATOM 965 C C . GLU A 1 125 ? 15.258 1.572 -14.393 1.00 88.81 125 GLU A C 1
ATOM 967 O O . GLU A 1 125 ? 15.261 1.924 -15.573 1.00 88.81 125 GLU A O 1
ATOM 972 N N . ASN A 1 126 ? 14.963 2.418 -13.401 1.00 87.25 126 ASN A N 1
ATOM 973 C CA . ASN A 1 126 ? 14.477 3.785 -13.575 1.00 87.25 126 ASN A CA 1
ATOM 974 C C . ASN A 1 126 ? 15.344 4.793 -12.788 1.00 87.25 126 ASN A C 1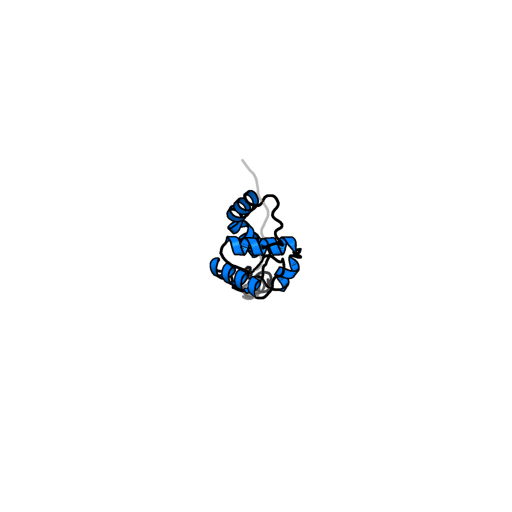
ATOM 976 O O . ASN A 1 126 ? 14.834 5.464 -11.889 1.00 87.25 126 ASN A O 1
ATOM 980 N N . PRO A 1 127 ? 16.641 4.953 -13.120 1.00 78.06 127 PRO A N 1
ATOM 981 C CA . PRO A 1 127 ? 17.577 5.760 -12.327 1.00 78.06 127 PRO A CA 1
ATOM 982 C C . PRO A 1 127 ? 17.258 7.267 -12.312 1.00 78.06 127 PRO A C 1
ATOM 984 O O . PRO A 1 127 ? 17.690 7.976 -11.409 1.00 78.06 127 PRO A O 1
ATOM 987 N N . GLU A 1 128 ? 16.487 7.759 -13.288 1.00 76.50 128 GLU A N 1
ATOM 988 C CA . GLU A 1 128 ? 15.966 9.138 -13.348 1.00 76.50 128 GLU A CA 1
ATOM 989 C C . GLU A 1 128 ? 14.444 9.201 -13.093 1.00 76.50 128 GLU A C 1
ATOM 991 O O . GLU A 1 128 ? 13.783 10.192 -13.418 1.00 76.50 128 GLU A O 1
ATOM 996 N N . GLY A 1 129 ? 13.858 8.110 -12.590 1.00 67.19 129 GLY A N 1
ATOM 997 C CA . GLY A 1 129 ? 12.417 7.911 -12.487 1.00 67.19 129 GLY A CA 1
ATOM 998 C C . GLY A 1 129 ? 11.746 8.908 -11.548 1.00 67.19 129 GLY A C 1
ATOM 999 O O . GLY A 1 129 ? 11.758 8.739 -10.334 1.00 67.19 129 GLY A O 1
ATOM 1000 N N . ASP A 1 130 ? 11.098 9.917 -12.123 1.00 77.19 130 ASP A N 1
ATOM 1001 C CA . ASP A 1 130 ? 10.159 10.772 -11.400 1.00 77.19 130 ASP A CA 1
ATOM 1002 C C . ASP A 1 130 ? 8.926 9.942 -11.007 1.00 77.19 130 ASP A C 1
ATOM 1004 O O . ASP A 1 130 ? 8.140 9.521 -11.861 1.00 77.19 130 ASP A O 1
ATOM 1008 N N . ILE A 1 131 ? 8.782 9.695 -9.703 1.00 78.81 131 ILE A N 1
ATOM 1009 C CA . ILE A 1 131 ? 7.733 8.856 -9.104 1.00 78.81 131 ILE A CA 1
ATOM 1010 C C . ILE A 1 131 ? 6.333 9.431 -9.393 1.00 78.81 131 ILE A C 1
ATOM 1012 O O . ILE A 1 131 ? 5.343 8.708 -9.354 1.00 78.81 131 ILE A O 1
ATOM 1016 N N . LEU A 1 132 ? 6.229 10.712 -9.761 1.00 77.00 132 LEU A N 1
ATOM 1017 C CA . LEU A 1 132 ? 4.959 11.387 -10.039 1.00 77.00 132 LEU A CA 1
ATOM 1018 C C . LEU A 1 132 ? 4.430 11.188 -11.471 1.00 77.00 132 LEU A C 1
ATOM 1020 O O . LEU A 1 132 ? 3.421 11.802 -11.827 1.00 77.00 132 LEU A O 1
ATOM 1024 N N . LYS A 1 133 ? 5.104 10.385 -12.306 1.00 65.56 133 LYS A N 1
ATOM 1025 C CA . LYS A 1 133 ? 4.744 10.181 -13.724 1.00 65.56 133 LYS A CA 1
ATOM 1026 C C . LYS A 1 133 ? 3.872 8.954 -14.012 1.00 65.56 133 LYS A C 1
ATOM 1028 O O . LYS A 1 133 ? 3.392 8.849 -15.142 1.00 65.56 133 LYS A O 1
ATOM 1033 N N . TYR A 1 134 ? 3.709 8.042 -13.054 1.00 58.09 134 TYR A N 1
ATOM 1034 C CA . TYR A 1 134 ? 3.059 6.736 -13.241 1.00 58.09 134 TYR A CA 1
ATOM 1035 C C . TYR A 1 134 ? 1.634 6.699 -12.670 1.00 58.09 134 TYR A C 1
ATOM 1037 O O . TYR A 1 134 ? 0.870 5.796 -13.076 1.00 58.09 134 TYR A O 1
#

Foldseek 3Di:
DDDDDDDDDDDDDDDDDPDPCVVVVVVVVVPPDPVPPDPPQQAFDPVQQVVVVDDQQVLLVLQVLLVLVVLHLPASQSDLDPSLLSSQLVVCVVVVHHSRSHDHPVSSVVSCVVSVVSVVVVCVVCVVDRSNPD

Nearest PDB structures (foldseek):
  5ao8-assembly1_A  TM=9.366E-01  e=9.628E-04  Pseudomonas aeruginosa
  5ao7-assembly1_A  TM=9.316E-01  e=1.020E-03  Pseudomonas aeruginosa
  4c2g-assembly1_A-2  TM=9.037E-01  e=2.151E-02  Bacillus subtilis subsp. subtilis str. 168
  4c2c-assembly1_A  TM=7.915E-01  e=2.556E-02  Bacillus subtilis subsp. subtilis str. 168
  4c2e-assembly1_B  TM=6.924E-01  e=3.037E-02  Bacillus subtilis subsp. subtilis str. 168

Mean predicted aligned error: 13.62 Å

Organism: NCBI:txid2029103

Radius of gyration: 31.2 Å; Cα contacts (8 Å, |Δi|>4): 145; chains: 1; bounding box: 46×35×94 Å

Solvent-accessible surface area (backbone atoms only — not comparable to full-atom values): 8136 Å² total; per-residue (Å²): 138,88,83,82,87,85,82,84,90,82,82,89,83,87,79,92,84,81,64,92,54,70,77,64,60,64,67,66,76,73,75,79,66,78,86,68,68,61,87,67,72,82,35,30,37,73,67,46,37,59,71,66,66,70,55,51,67,59,40,7,47,54,30,46,39,33,38,72,71,69,28,63,24,87,46,12,74,31,65,88,44,76,46,31,27,51,19,43,16,55,50,25,51,75,70,77,41,58,58,63,34,36,42,26,71,70,47,46,53,48,51,51,65,73,27,40,71,57,51,52,54,49,42,70,78,35,80,82,61,64,58,69,78,84

Secondary structure (DSSP, 8-state):
-----------------S-S-SSSSSSGGGS--TT----------HHHHHHTT--HHHHHHHHHHHHHTT---S--SS---HHHHHHHHHHHHHTT----S---HHHHHHHHHHHHHHHHHHHHH-TT--GGG-

pLDDT: mean 79.12, std 22.76, range [31.22, 98.56]